Protein AF-A0A2T1G1H5-F1 (afdb_monomer_lite)

Secondary structure (DSSP, 8-state):
---PPPHHHHHHHHHHHHTTS-SSHHHHHHHHHHHHHHHHHHHHHHHHHHHHHHHHHHHHHTT----HHHHHT-

pLDDT: mean 93.88, std 4.89, range [74.5, 98.44]

Radius of gyration: 23.37 Å; chains: 1; bounding box: 45×24×62 Å

Structure (mmCIF, N/CA/C/O backbone):
data_AF-A0A2T1G1H5-F1
#
_entry.id   AF-A0A2T1G1H5-F1
#
loop_
_atom_site.group_PDB
_atom_site.id
_atom_site.type_symbol
_atom_site.label_atom_id
_atom_site.label_alt_id
_atom_site.label_comp_id
_atom_site.label_asym_id
_atom_site.label_entity_id
_atom_site.label_seq_id
_atom_site.pdbx_PDB_ins_code
_atom_site.Cartn_x
_atom_site.Cartn_y
_atom_site.Cartn_z
_atom_site.occupancy
_atom_site.B_iso_or_equiv
_atom_site.auth_seq_id
_atom_site.auth_comp_id
_atom_site.auth_asym_id
_atom_site.auth_atom_id
_atom_site.pdbx_PDB_model_num
ATOM 1 N N . MET A 1 1 ? 1.557 -9.022 23.107 1.00 74.69 1 MET A N 1
ATOM 2 C CA . MET A 1 1 ? 2.067 -7.690 22.716 1.00 74.69 1 MET A CA 1
ATOM 3 C C . MET A 1 1 ? 0.928 -6.704 22.889 1.00 74.69 1 MET A C 1
ATOM 5 O O . MET A 1 1 ? -0.169 -7.026 22.451 1.00 74.69 1 MET A O 1
ATOM 9 N N . SER 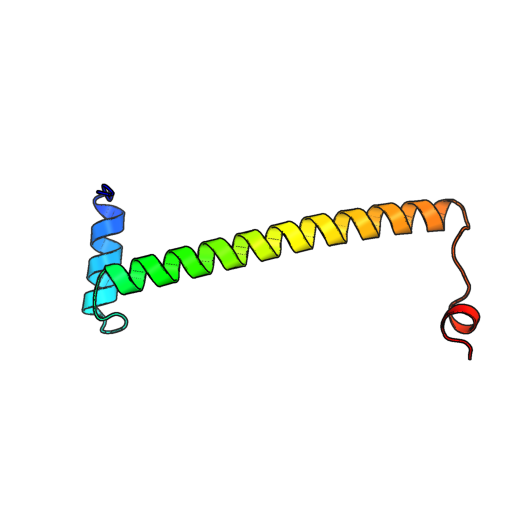A 1 2 ? 1.160 -5.574 23.554 1.00 78.81 2 SER A N 1
ATOM 10 C CA . SER A 1 2 ? 0.147 -4.527 23.735 1.00 78.81 2 SER A CA 1
ATOM 11 C C . SER A 1 2 ? 0.444 -3.392 22.765 1.00 78.81 2 SER A C 1
ATOM 13 O O . SER A 1 2 ? 1.592 -2.965 22.666 1.00 78.81 2 SER A O 1
ATOM 15 N N . ILE A 1 3 ? -0.567 -2.945 22.028 1.00 83.69 3 ILE A N 1
ATOM 16 C CA . ILE A 1 3 ? -0.458 -1.846 21.068 1.00 83.69 3 ILE A CA 1
ATOM 17 C C . ILE A 1 3 ? -1.326 -0.718 21.610 1.00 83.69 3 ILE A C 1
ATOM 19 O O . ILE A 1 3 ? -2.496 -0.941 21.916 1.00 83.69 3 ILE A O 1
ATOM 23 N N . THR A 1 4 ? -0.751 0.471 21.755 1.00 90.94 4 THR A N 1
ATOM 24 C CA . THR A 1 4 ? -1.494 1.655 22.190 1.00 90.94 4 THR A CA 1
ATOM 25 C C . THR A 1 4 ? -2.036 2.366 20.962 1.00 90.94 4 THR A C 1
ATOM 27 O O . THR A 1 4 ? -1.267 2.745 20.080 1.00 90.94 4 THR A O 1
ATOM 30 N N . LEU A 1 5 ? -3.354 2.527 20.908 1.00 90.25 5 LEU A N 1
ATOM 31 C CA . LEU A 1 5 ? -4.035 3.268 19.854 1.00 90.25 5 LEU A CA 1
ATOM 32 C C . LEU A 1 5 ? -4.177 4.735 20.252 1.00 90.25 5 LEU A C 1
ATOM 34 O O . LEU A 1 5 ? -4.303 5.055 21.436 1.00 90.25 5 LEU A O 1
ATOM 38 N N . THR A 1 6 ? -4.174 5.627 19.264 1.00 95.69 6 THR A N 1
ATOM 39 C CA . THR A 1 6 ? -4.588 7.014 19.498 1.00 95.69 6 THR A CA 1
ATOM 40 C C . THR A 1 6 ? -6.116 7.083 19.641 1.00 95.69 6 THR A C 1
ATOM 42 O O . THR A 1 6 ? -6.817 6.219 19.097 1.00 95.69 6 THR A O 1
ATOM 45 N N . PRO A 1 7 ? -6.667 8.109 20.317 1.00 95.81 7 PRO A N 1
ATOM 46 C CA . PRO A 1 7 ? -8.118 8.273 20.446 1.00 95.81 7 PRO A CA 1
ATOM 47 C C . PRO A 1 7 ? -8.854 8.311 19.097 1.00 95.81 7 PRO A C 1
ATOM 49 O O . PRO A 1 7 ? -9.995 7.868 18.983 1.00 95.81 7 PRO A O 1
ATOM 52 N N . GLU A 1 8 ? -8.209 8.829 18.052 1.00 95.69 8 GLU A N 1
ATOM 53 C CA . GLU A 1 8 ? -8.757 8.881 16.696 1.00 95.69 8 GLU A CA 1
ATOM 54 C C . GLU A 1 8 ? -8.827 7.486 16.063 1.00 95.69 8 GLU A C 1
ATOM 56 O O . GLU A 1 8 ? -9.820 7.146 15.420 1.00 95.69 8 GLU A O 1
ATOM 61 N N . GLN A 1 9 ? -7.794 6.658 16.262 1.00 94.00 9 GLN A N 1
ATOM 62 C CA . GLN A 1 9 ? -7.764 5.277 15.771 1.00 94.00 9 GLN A CA 1
ATOM 63 C C . GLN A 1 9 ? -8.829 4.422 16.461 1.00 94.00 9 GLN A C 1
ATOM 65 O O . GLN A 1 9 ? -9.511 3.638 15.802 1.00 94.00 9 GLN A O 1
ATOM 70 N N . GLU A 1 10 ? -9.000 4.599 17.772 1.00 93.69 10 GLU A N 1
ATOM 71 C CA . GLU A 1 10 ?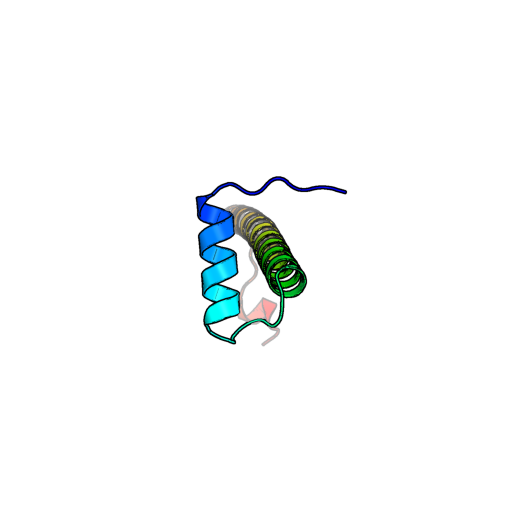 -10.023 3.899 18.546 1.00 93.69 10 GLU A CA 1
ATOM 72 C C . GLU A 1 10 ? -11.435 4.255 18.061 1.00 93.69 10 GLU A C 1
ATOM 74 O O . GLU A 1 10 ? -12.230 3.358 17.782 1.00 93.69 10 GLU A O 1
ATOM 79 N N . GLN A 1 11 ? -11.728 5.543 17.850 1.00 94.50 11 GLN A N 1
ATOM 80 C CA . GLN A 1 11 ? -13.014 5.981 17.295 1.00 94.50 11 GLN A CA 1
ATOM 81 C C . GLN A 1 11 ? -13.289 5.387 15.909 1.00 94.50 11 GLN A C 1
ATOM 83 O O . GLN A 1 11 ? -14.406 4.942 15.637 1.00 94.50 11 GLN A O 1
ATOM 88 N N . LEU A 1 12 ? -12.276 5.339 15.041 1.00 93.81 12 LEU A N 1
ATOM 89 C CA . LEU A 1 12 ? -12.395 4.733 13.715 1.00 93.81 12 LEU A CA 1
ATOM 90 C C . LEU A 1 12 ? -12.738 3.242 13.804 1.00 93.81 12 LEU A C 1
ATOM 92 O O . LEU A 1 12 ? -13.643 2.774 13.114 1.00 93.81 12 LEU A O 1
ATOM 96 N N . ILE A 1 13 ? -12.041 2.505 14.668 1.00 92.69 13 ILE A N 1
ATOM 97 C CA . ILE A 1 13 ? -12.277 1.076 14.895 1.00 92.69 13 ILE A CA 1
ATOM 98 C C . ILE A 1 13 ? -13.689 0.846 15.442 1.00 92.69 13 ILE A C 1
ATOM 100 O O . ILE A 1 13 ? -14.415 0.002 14.916 1.00 92.69 13 ILE A O 1
ATOM 104 N N . LEU A 1 14 ? -14.108 1.621 16.446 1.00 92.06 14 LEU A N 1
ATOM 105 C CA . LEU A 1 14 ? -15.446 1.521 17.029 1.00 92.06 14 LEU A CA 1
ATOM 106 C C . LEU A 1 14 ? -16.540 1.799 15.993 1.00 92.06 14 LEU A C 1
ATOM 108 O O . LEU A 1 14 ? -17.522 1.063 15.940 1.00 92.06 14 LEU A O 1
ATOM 112 N N . ALA A 1 15 ? -16.356 2.795 15.123 1.00 93.62 15 ALA A N 1
ATOM 113 C CA . ALA A 1 15 ? -17.294 3.081 14.040 1.00 93.62 15 ALA A CA 1
ATOM 114 C C . ALA A 1 15 ? -17.389 1.926 13.025 1.00 93.62 15 ALA A C 1
ATOM 116 O O . ALA A 1 15 ? -18.481 1.589 12.567 1.00 93.62 15 ALA A O 1
ATOM 117 N N . GLN A 1 16 ? -16.264 1.280 12.694 1.00 93.12 16 GLN A N 1
ATOM 118 C CA . GLN A 1 16 ? -16.244 0.123 11.793 1.00 93.12 16 GLN A CA 1
ATOM 119 C C . GLN A 1 16 ? -16.952 -1.096 12.400 1.00 93.12 16 GLN A C 1
ATOM 121 O O . GLN A 1 16 ? -17.722 -1.754 11.698 1.00 93.12 16 GLN A O 1
ATOM 126 N N . VAL A 1 17 ? -16.768 -1.364 13.695 1.00 93.00 17 VAL A N 1
ATOM 127 C CA . VAL A 1 17 ? -17.512 -2.425 14.396 1.00 93.00 17 VAL A CA 1
ATOM 128 C C . VAL A 1 17 ? -19.002 -2.079 14.477 1.00 93.00 17 VAL A C 1
ATOM 130 O O . VAL A 1 17 ? -19.845 -2.905 14.139 1.00 93.00 17 VAL A O 1
ATOM 133 N N . ALA A 1 18 ? -19.345 -0.839 14.843 1.00 92.31 18 ALA A N 1
ATOM 134 C CA . ALA A 1 18 ? -20.734 -0.382 14.938 1.00 92.31 18 ALA A CA 1
ATOM 135 C C . ALA A 1 18 ? -21.480 -0.447 13.595 1.00 92.31 18 ALA A C 1
ATOM 137 O O . ALA A 1 18 ? -22.688 -0.668 13.570 1.00 92.31 18 ALA A O 1
ATOM 138 N N . SER A 1 19 ? -20.765 -0.303 12.475 1.00 92.94 19 SER A N 1
ATOM 139 C CA . SER A 1 19 ? -21.335 -0.465 11.132 1.00 92.94 19 SER A CA 1
ATOM 140 C C . SER A 1 19 ? -21.737 -1.908 10.792 1.00 92.94 19 SER A C 1
ATOM 142 O O . SER A 1 19 ? -22.373 -2.136 9.765 1.00 92.94 19 SER A O 1
ATOM 144 N N . GLY A 1 20 ? -21.339 -2.890 11.608 1.00 91.06 20 GLY A N 1
ATOM 145 C CA . GLY A 1 20 ? -21.553 -4.314 11.346 1.00 91.06 20 GLY A CA 1
ATOM 146 C C . GLY A 1 20 ? -20.638 -4.895 10.265 1.00 91.06 20 GLY A C 1
ATOM 147 O O . GLY A 1 20 ? -20.748 -6.076 9.951 1.00 91.06 20 GLY A O 1
ATOM 148 N N . ARG A 1 21 ? -19.725 -4.094 9.693 1.00 88.75 21 ARG A N 1
ATOM 149 C CA . ARG A 1 21 ? -18.760 -4.556 8.683 1.00 88.75 21 ARG A CA 1
ATOM 150 C C . ARG A 1 21 ? -17.713 -5.507 9.266 1.00 88.75 21 ARG A C 1
ATOM 152 O O . ARG A 1 21 ? -17.214 -6.352 8.533 1.00 88.75 21 ARG A O 1
ATOM 159 N N . TYR A 1 22 ? -17.396 -5.363 10.550 1.00 93.19 22 TYR A N 1
ATOM 160 C CA . TYR A 1 22 ? -16.436 -6.205 11.257 1.00 93.19 22 TYR A CA 1
ATOM 161 C C . TYR A 1 22 ? -17.005 -6.650 12.596 1.00 93.19 22 TYR A C 1
ATOM 163 O O . TYR A 1 22 ? -17.685 -5.883 13.278 1.00 93.19 22 TYR A O 1
ATOM 171 N N . THR A 1 23 ? -16.681 -7.877 12.995 1.00 90.31 23 THR A N 1
ATOM 172 C CA . THR A 1 23 ? -17.207 -8.482 14.226 1.00 90.31 23 THR A CA 1
ATOM 173 C C . THR A 1 23 ? -16.424 -8.024 15.455 1.00 90.31 23 THR A C 1
ATOM 175 O O . THR A 1 23 ? -16.959 -7.960 16.560 1.00 90.31 23 THR A O 1
ATOM 178 N N . ASN A 1 24 ? -15.132 -7.728 15.288 1.00 90.00 24 ASN A N 1
ATOM 179 C CA . ASN A 1 24 ? -14.253 -7.312 16.374 1.00 90.00 24 ASN A CA 1
ATOM 180 C C . ASN A 1 24 ? -13.027 -6.533 15.868 1.00 90.00 24 ASN A C 1
ATOM 182 O O . ASN A 1 24 ? -12.729 -6.475 14.676 1.00 90.00 24 ASN A O 1
ATOM 186 N N . VAL A 1 25 ? -12.286 -5.956 16.816 1.00 89.94 25 VAL A N 1
ATOM 187 C CA . VAL A 1 25 ? -11.073 -5.166 16.557 1.00 89.94 25 VAL A CA 1
ATOM 188 C C . VAL A 1 25 ? -9.957 -5.997 15.915 1.00 89.94 25 VAL A C 1
ATOM 190 O O . VAL A 1 25 ? -9.224 -5.494 15.067 1.00 89.94 25 VAL A O 1
ATOM 193 N N . THR A 1 26 ? -9.818 -7.269 16.293 1.00 90.75 26 THR A N 1
ATOM 1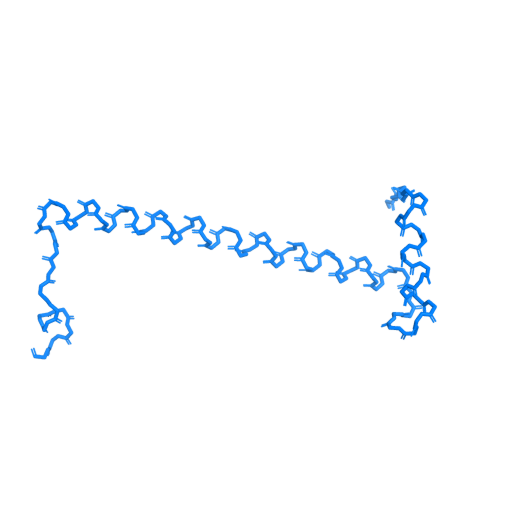94 C CA . THR A 1 26 ? -8.762 -8.150 15.773 1.00 90.75 26 THR A CA 1
ATOM 195 C C . THR A 1 26 ? -8.904 -8.378 14.271 1.00 90.75 26 THR A C 1
ATOM 197 O O . THR A 1 26 ? -7.904 -8.357 13.558 1.00 90.75 26 THR A O 1
ATOM 200 N N . GLU A 1 27 ? -10.134 -8.536 13.784 1.00 93.25 27 GLU A N 1
ATOM 201 C CA . GLU A 1 27 ? -10.445 -8.668 12.360 1.00 93.25 27 GLU A CA 1
ATOM 202 C C . GLU A 1 27 ? -10.041 -7.410 11.577 1.00 93.25 27 GLU A C 1
ATOM 204 O O . GLU A 1 27 ? -9.341 -7.501 10.570 1.00 93.25 27 GLU A O 1
ATOM 209 N N . ILE A 1 28 ? -10.376 -6.228 12.105 1.00 93.50 28 ILE A N 1
ATOM 210 C CA . ILE A 1 28 ? -10.005 -4.938 11.502 1.00 93.50 28 ILE A CA 1
ATOM 211 C C . ILE A 1 28 ? -8.483 -4.800 11.403 1.00 93.50 28 ILE A C 1
ATOM 213 O O . ILE A 1 28 ? -7.957 -4.395 10.365 1.00 93.50 28 ILE A O 1
ATOM 217 N N . ILE A 1 29 ? -7.760 -5.140 12.474 1.00 92.38 29 ILE A N 1
ATOM 218 C CA . ILE A 1 29 ? -6.294 -5.061 12.497 1.00 92.38 29 ILE A CA 1
ATOM 219 C C . ILE A 1 29 ? -5.687 -6.043 11.487 1.00 92.38 29 ILE A C 1
ATOM 221 O O . ILE A 1 29 ? -4.763 -5.674 10.762 1.00 92.38 29 ILE A O 1
ATOM 225 N N . ALA A 1 30 ? -6.204 -7.272 11.404 1.00 93.44 30 ALA A N 1
ATOM 226 C CA . ALA A 1 30 ? -5.728 -8.264 10.443 1.00 93.44 30 ALA A CA 1
ATOM 227 C C . ALA A 1 30 ? -5.898 -7.778 8.993 1.00 93.44 30 ALA A C 1
ATOM 229 O O . ALA A 1 30 ? -4.979 -7.906 8.180 1.00 93.44 30 ALA A O 1
ATOM 230 N N . ASP A 1 31 ? -7.037 -7.164 8.683 1.00 95.62 31 ASP A N 1
ATOM 231 C CA . ASP A 1 31 ? -7.312 -6.610 7.360 1.00 95.62 31 ASP A CA 1
ATOM 232 C C . ASP A 1 31 ? -6.442 -5.389 7.047 1.00 95.62 31 ASP A C 1
ATOM 234 O O . ASP A 1 31 ? -5.876 -5.302 5.954 1.00 95.62 31 ASP A O 1
ATOM 238 N N . ALA A 1 32 ? -6.247 -4.488 8.013 1.00 94.12 32 ALA A N 1
ATOM 239 C CA . ALA A 1 32 ? -5.347 -3.347 7.867 1.00 94.12 32 ALA A CA 1
ATOM 240 C C . ALA A 1 32 ? -3.903 -3.793 7.570 1.00 94.12 32 ALA A C 1
ATOM 242 O O . ALA A 1 32 ? -3.258 -3.252 6.669 1.00 94.12 32 ALA A O 1
ATOM 243 N N . LEU A 1 33 ? -3.411 -4.820 8.271 1.00 95.44 33 LEU A N 1
ATOM 244 C CA . LEU A 1 33 ? -2.083 -5.389 8.033 1.00 95.44 33 LEU A CA 1
ATOM 245 C C . LEU A 1 33 ? -1.987 -6.086 6.671 1.00 95.44 33 LEU A C 1
ATOM 247 O O . LEU A 1 33 ? -0.978 -5.942 5.981 1.00 95.44 33 LEU A O 1
ATOM 251 N N . ARG A 1 34 ? -3.039 -6.786 6.230 1.00 97.19 34 ARG A N 1
ATOM 252 C CA . ARG A 1 34 ? -3.075 -7.390 4.889 1.00 97.19 34 ARG A CA 1
ATOM 253 C C . ARG A 1 34 ? -3.023 -6.329 3.788 1.00 97.19 34 ARG A C 1
ATOM 255 O O . ARG A 1 34 ? -2.340 -6.516 2.778 1.00 97.19 34 ARG A O 1
ATOM 262 N N . LEU A 1 35 ? -3.733 -5.215 3.968 1.00 97.56 35 LEU A N 1
ATOM 263 C CA . LEU A 1 35 ? -3.698 -4.084 3.038 1.00 97.56 35 LEU A CA 1
ATOM 264 C C . LEU A 1 35 ? -2.315 -3.429 2.999 1.00 97.56 35 LEU A C 1
ATOM 266 O O . LEU A 1 35 ? -1.820 -3.142 1.907 1.00 97.56 35 LEU A O 1
ATOM 270 N N . LEU A 1 36 ? -1.678 -3.254 4.161 1.00 97.38 36 LEU A N 1
ATOM 271 C CA . LEU A 1 36 ? -0.304 -2.761 4.263 1.00 97.38 36 LEU A CA 1
ATOM 272 C C . LEU A 1 36 ? 0.659 -3.660 3.477 1.00 97.38 36 LEU A C 1
ATOM 274 O O . LEU A 1 36 ? 1.361 -3.186 2.589 1.00 97.38 36 LEU A O 1
ATOM 278 N N . GLU A 1 37 ? 0.612 -4.969 3.713 1.00 97.75 37 GLU A N 1
ATOM 279 C CA . GLU A 1 37 ? 1.474 -5.931 3.025 1.00 97.75 37 GLU A CA 1
ATOM 280 C C . GLU A 1 37 ? 1.241 -5.943 1.502 1.00 97.75 37 GLU A C 1
ATOM 282 O O . GLU A 1 37 ? 2.183 -6.028 0.710 1.00 97.75 37 GLU A O 1
ATOM 287 N N . LYS A 1 38 ? -0.019 -5.830 1.056 1.00 98.19 38 LYS A N 1
ATOM 288 C CA . LYS A 1 38 ? -0.352 -5.726 -0.372 1.00 98.19 38 LYS A CA 1
ATOM 289 C C . LYS A 1 38 ? 0.248 -4.466 -0.996 1.00 98.19 38 LYS A C 1
ATOM 291 O O . LYS A 1 38 ? 0.791 -4.554 -2.097 1.00 98.19 38 LYS A O 1
ATOM 296 N N . ARG A 1 39 ? 0.165 -3.325 -0.310 1.00 98.25 39 ARG A N 1
ATOM 297 C CA . ARG A 1 39 ? 0.773 -2.070 -0.766 1.00 98.25 39 ARG A CA 1
ATOM 298 C C . ARG A 1 39 ? 2.291 -2.198 -0.859 1.00 98.25 39 ARG A C 1
ATOM 300 O O . ARG A 1 39 ? 2.863 -1.819 -1.871 1.00 98.25 39 ARG A O 1
ATOM 307 N N . ASP A 1 40 ? 2.929 -2.790 0.143 1.00 98.00 40 ASP A N 1
ATOM 308 C CA . ASP A 1 40 ? 4.386 -2.932 0.166 1.00 98.00 40 ASP A CA 1
ATOM 309 C C . ASP A 1 40 ? 4.884 -3.905 -0.918 1.00 98.00 40 ASP A C 1
ATOM 311 O O . ASP A 1 40 ? 5.927 -3.688 -1.535 1.00 98.00 40 ASP A O 1
ATOM 315 N N . ARG A 1 41 ? 4.123 -4.967 -1.224 1.00 98.06 41 ARG A N 1
ATOM 316 C CA . ARG A 1 41 ? 4.376 -5.810 -2.408 1.00 98.06 41 ARG A CA 1
ATOM 317 C C . ARG A 1 41 ? 4.243 -5.031 -3.714 1.00 98.06 41 ARG A C 1
ATOM 319 O O . ARG A 1 41 ? 5.096 -5.180 -4.581 1.00 98.06 41 ARG A O 1
ATOM 326 N N . TYR A 1 42 ? 3.196 -4.221 -3.852 1.00 97.94 42 TYR A N 1
ATOM 327 C CA . TYR A 1 42 ? 2.993 -3.407 -5.047 1.00 97.94 42 TYR A CA 1
ATOM 328 C C . TYR A 1 42 ? 4.132 -2.401 -5.248 1.00 97.94 42 TYR A C 1
ATOM 330 O O . TYR A 1 42 ? 4.664 -2.309 -6.347 1.00 97.94 42 TYR A O 1
ATOM 338 N N . ASN A 1 43 ? 4.561 -1.714 -4.188 1.00 98.06 43 ASN A N 1
ATOM 339 C CA . ASN A 1 43 ? 5.6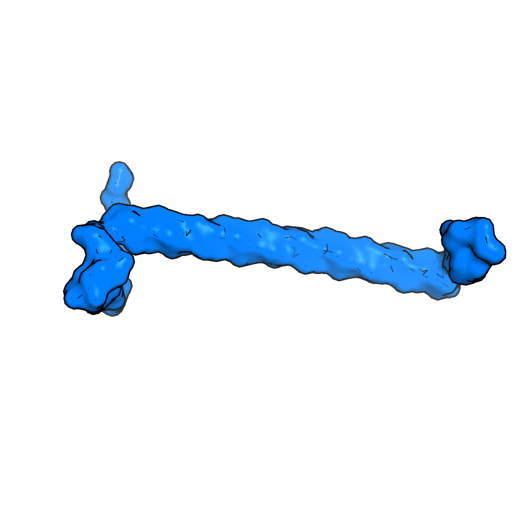61 -0.753 -4.263 1.00 98.06 43 ASN A CA 1
ATOM 340 C C . ASN A 1 43 ? 6.970 -1.414 -4.710 1.00 98.06 43 ASN A C 1
ATOM 342 O O . ASN A 1 43 ? 7.619 -0.908 -5.618 1.00 98.06 43 ASN A O 1
ATOM 346 N N . ARG A 1 44 ? 7.307 -2.587 -4.155 1.00 98.12 44 ARG A N 1
ATOM 347 C CA . ARG A 1 44 ? 8.478 -3.358 -4.609 1.00 98.12 44 ARG A CA 1
ATOM 348 C C . ARG A 1 44 ? 8.384 -3.746 -6.080 1.00 98.12 44 ARG A C 1
ATOM 350 O O . ARG A 1 44 ? 9.353 -3.608 -6.814 1.00 98.12 44 ARG A O 1
ATOM 357 N N . TRP A 1 45 ? 7.211 -4.188 -6.527 1.00 98.25 45 TRP A N 1
ATOM 358 C CA . TRP A 1 45 ? 6.998 -4.500 -7.939 1.00 98.25 45 TRP A CA 1
ATOM 359 C C . TRP A 1 45 ? 7.188 -3.268 -8.838 1.00 98.25 45 TRP A C 1
ATOM 361 O O . TRP A 1 45 ? 7.818 -3.379 -9.886 1.00 98.25 45 TRP A O 1
ATOM 371 N N . VAL A 1 46 ? 6.698 -2.094 -8.425 1.00 98.44 46 VAL A N 1
ATOM 372 C CA . VAL A 1 46 ? 6.918 -0.835 -9.157 1.00 98.44 46 VAL A CA 1
ATOM 373 C C . VAL A 1 46 ? 8.409 -0.515 -9.247 1.00 98.44 46 VAL A C 1
ATOM 375 O O . VAL A 1 46 ? 8.893 -0.233 -10.338 1.00 98.44 46 VAL A O 1
ATOM 378 N N . GLU A 1 47 ? 9.143 -0.597 -8.136 1.00 98.25 47 GLU A N 1
ATOM 379 C CA . GLU A 1 47 ? 10.593 -0.363 -8.107 1.00 98.25 47 GLU A CA 1
ATOM 380 C C . GLU A 1 47 ? 11.337 -1.305 -9.066 1.00 98.25 47 GLU A C 1
ATOM 382 O O . GLU A 1 47 ? 12.149 -0.856 -9.876 1.00 98.25 47 GLU A O 1
ATOM 387 N N . GLU A 1 48 ? 11.014 -2.600 -9.035 1.00 98.25 48 GLU A N 1
ATOM 388 C CA . GLU A 1 48 ? 11.603 -3.600 -9.930 1.00 98.25 48 GLU A CA 1
ATOM 389 C C . GLU A 1 48 ? 11.304 -3.321 -11.408 1.00 98.25 48 GLU A C 1
ATOM 391 O O . GLU A 1 48 ? 12.176 -3.482 -12.265 1.00 98.25 48 GLU A O 1
ATOM 396 N N . VAL A 1 49 ? 10.068 -2.936 -11.730 1.00 98.38 49 VAL A N 1
ATOM 397 C CA . VAL A 1 49 ? 9.659 -2.643 -13.108 1.00 98.38 49 VAL A CA 1
ATOM 398 C C . VAL A 1 49 ? 10.318 -1.365 -13.610 1.00 98.38 49 VAL A C 1
ATOM 400 O O . VAL A 1 49 ? 10.848 -1.378 -14.718 1.00 98.38 49 VAL A O 1
ATOM 403 N N . CYS A 1 50 ? 10.354 -0.300 -12.807 1.00 98.25 50 CYS A N 1
ATOM 404 C CA . CYS A 1 50 ? 11.051 0.932 -13.171 1.00 98.25 50 CYS A CA 1
ATOM 405 C C . CYS A 1 50 ? 12.535 0.662 -13.448 1.00 98.25 50 CYS A C 1
ATOM 407 O O . CYS A 1 50 ? 13.031 1.052 -14.500 1.00 98.25 50 CYS A O 1
ATOM 409 N N . ALA A 1 51 ? 13.212 -0.113 -12.592 1.00 98.25 51 ALA A N 1
ATOM 410 C CA . ALA A 1 51 ? 14.611 -0.479 -12.814 1.00 98.25 51 ALA A CA 1
ATOM 411 C C . ALA A 1 51 ? 14.827 -1.260 -14.127 1.00 98.25 51 ALA A C 1
ATOM 413 O O . ALA A 1 51 ? 15.814 -1.041 -14.831 1.00 98.25 51 ALA A O 1
ATOM 414 N N . LYS A 1 52 ? 13.901 -2.162 -14.486 1.00 98.06 52 LYS A N 1
ATOM 415 C CA . LYS A 1 52 ? 13.943 -2.885 -15.770 1.00 98.06 52 LYS A CA 1
ATOM 416 C C . LYS A 1 52 ? 13.714 -1.961 -16.965 1.00 98.06 52 LYS A C 1
ATOM 418 O O . LYS A 1 52 ? 14.370 -2.145 -17.986 1.00 98.06 52 LYS A O 1
ATOM 423 N N . ILE A 1 53 ? 12.801 -0.997 -16.845 1.00 98.12 53 ILE A N 1
ATOM 424 C CA . ILE A 1 53 ? 12.531 0.001 -17.888 1.00 98.12 53 ILE A CA 1
ATOM 425 C C . ILE A 1 53 ? 13.770 0.868 -18.119 1.00 98.12 53 ILE A C 1
ATOM 427 O O . ILE A 1 53 ? 14.179 1.021 -19.266 1.00 98.12 53 ILE A O 1
ATOM 431 N N . ASP A 1 54 ? 14.405 1.365 -17.058 1.00 98.12 54 ASP A N 1
ATOM 432 C CA . ASP A 1 54 ? 15.609 2.201 -17.161 1.00 98.12 54 ASP A CA 1
ATOM 433 C C . ASP A 1 54 ? 16.772 1.448 -17.823 1.00 98.12 54 ASP A C 1
ATOM 435 O O . ASP A 1 54 ? 17.474 1.979 -18.693 1.00 98.12 54 ASP A O 1
ATOM 439 N N . 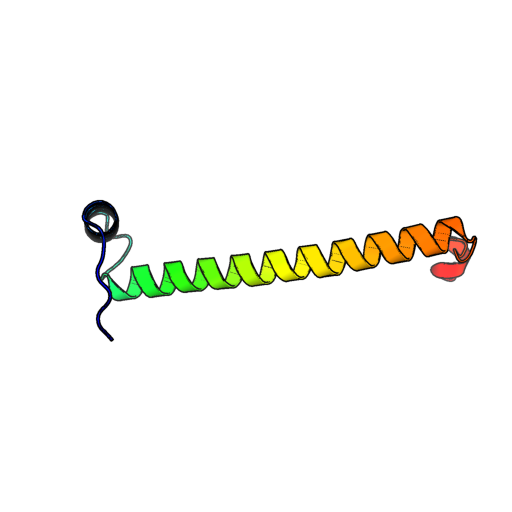LEU A 1 55 ? 16.953 0.175 -1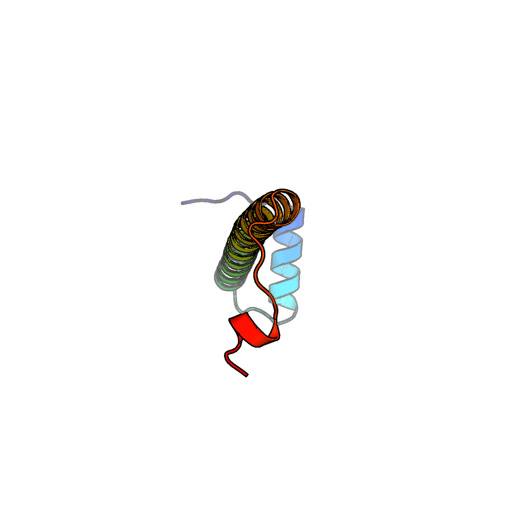7.453 1.00 97.62 55 LEU A N 1
ATOM 440 C CA . LEU A 1 55 ? 17.933 -0.698 -18.091 1.00 97.62 55 LEU A CA 1
ATOM 441 C C . LEU A 1 55 ? 17.621 -0.894 -19.581 1.00 97.62 55 LEU A C 1
ATOM 443 O O . LEU A 1 55 ? 18.511 -0.723 -20.412 1.00 97.62 55 LEU A O 1
ATOM 447 N N . ALA A 1 56 ? 16.374 -1.228 -19.919 1.00 96.25 56 ALA A N 1
ATOM 448 C CA . ALA A 1 56 ? 15.953 -1.440 -21.301 1.00 96.25 56 ALA A CA 1
ATOM 449 C C . ALA A 1 56 ? 16.112 -0.168 -22.151 1.00 96.25 56 ALA A C 1
ATOM 451 O O . ALA A 1 56 ? 16.609 -0.242 -23.270 1.00 96.25 56 ALA A O 1
ATOM 452 N N . ALA A 1 57 ? 15.769 1.005 -21.612 1.00 97.00 57 ALA A N 1
ATOM 453 C CA . ALA A 1 57 ? 15.977 2.286 -22.283 1.00 97.00 57 ALA A CA 1
ATOM 454 C C . ALA A 1 57 ? 17.466 2.519 -22.585 1.00 97.00 57 ALA A C 1
ATOM 456 O O . ALA A 1 57 ? 17.829 2.833 -23.716 1.00 97.00 57 ALA A O 1
ATOM 457 N N . THR A 1 58 ? 18.341 2.240 -21.614 1.00 97.69 58 THR A N 1
ATOM 458 C CA . THR A 1 58 ? 19.798 2.354 -21.793 1.00 97.69 58 THR A CA 1
ATOM 459 C C . THR A 1 58 ? 20.331 1.403 -22.874 1.00 97.69 58 THR A C 1
ATOM 461 O O . THR A 1 58 ? 21.245 1.759 -23.615 1.00 97.69 58 THR A O 1
ATOM 464 N N . GLN A 1 59 ? 19.791 0.184 -22.968 1.00 96.94 59 GLN A N 1
ATOM 465 C CA . GLN A 1 59 ? 20.156 -0.786 -24.011 1.00 96.94 59 GLN A CA 1
ATOM 466 C C . GLN A 1 59 ? 19.714 -0.312 -25.400 1.00 96.94 59 GLN A C 1
ATOM 468 O O . GLN A 1 59 ? 20.482 -0.395 -26.360 1.00 96.94 59 GLN A O 1
ATOM 473 N N . LEU A 1 60 ? 18.503 0.240 -25.505 1.00 95.62 60 LEU A N 1
ATOM 474 C CA . LEU A 1 60 ? 17.994 0.806 -26.754 1.00 95.62 60 LEU A CA 1
ATOM 475 C C . LEU A 1 60 ? 18.830 2.003 -27.220 1.00 95.62 60 LEU A C 1
ATOM 477 O O . LEU A 1 60 ? 19.192 2.054 -28.395 1.00 95.62 60 LEU A O 1
ATOM 481 N N . ASP A 1 61 ? 19.224 2.897 -26.310 1.00 96.56 61 ASP A N 1
ATOM 482 C CA . ASP A 1 61 ? 20.105 4.034 -26.617 1.00 96.56 61 ASP A CA 1
ATOM 483 C C . ASP A 1 61 ? 21.477 3.592 -27.162 1.00 96.56 61 ASP A C 1
ATOM 485 O O . ASP A 1 61 ? 22.115 4.315 -27.929 1.00 96.56 61 ASP A O 1
ATOM 489 N N . ARG A 1 62 ? 21.935 2.386 -26.801 1.00 97.06 62 ARG A N 1
ATOM 490 C CA . ARG A 1 62 ? 23.178 1.775 -27.307 1.00 97.06 62 ARG A CA 1
ATOM 491 C C . ARG A 1 62 ? 23.002 1.010 -28.619 1.00 97.06 62 ARG A C 1
ATOM 493 O O . ARG A 1 62 ? 23.984 0.495 -29.150 1.00 97.06 62 ARG A O 1
ATOM 500 N N . GLY A 1 63 ? 21.781 0.926 -29.141 1.00 95.56 63 GLY A N 1
ATOM 501 C CA . GLY A 1 63 ? 21.468 0.150 -30.338 1.00 95.56 63 GLY A CA 1
ATOM 502 C C . GLY A 1 63 ? 21.442 -1.363 -30.108 1.00 95.56 63 GLY A C 1
ATOM 503 O O . GLY A 1 63 ? 21.544 -2.116 -31.070 1.00 95.56 63 GLY A O 1
ATOM 504 N N . GLU A 1 64 ? 21.298 -1.823 -28.860 1.00 95.94 64 GLU A N 1
ATOM 505 C CA . GLU A 1 64 ? 21.188 -3.253 -28.513 1.00 95.94 64 GLU A CA 1
ATOM 506 C C . GLU A 1 64 ? 19.764 -3.810 -28.740 1.00 95.94 64 GLU A C 1
ATOM 508 O O . GLU A 1 64 ? 19.492 -4.979 -28.468 1.00 95.94 64 GLU A O 1
ATOM 513 N N . GLY A 1 65 ? 18.839 -2.975 -29.224 1.00 93.44 65 GLY A N 1
ATOM 514 C CA . GLY A 1 65 ? 17.482 -3.381 -29.580 1.00 93.44 65 GLY A CA 1
ATOM 515 C C . GLY A 1 65 ? 17.442 -4.316 -30.789 1.00 93.44 65 GLY A C 1
ATOM 516 O O . GLY A 1 65 ? 18.268 -4.230 -31.695 1.00 93.44 65 GLY A O 1
ATOM 517 N N . VAL A 1 66 ? 16.437 -5.188 -30.819 1.00 93.94 66 VAL A N 1
ATOM 518 C CA . VAL A 1 66 ? 16.128 -6.047 -31.968 1.00 93.94 66 VAL A CA 1
ATOM 519 C C . VAL A 1 66 ? 14.846 -5.580 -32.644 1.00 93.94 66 VAL A C 1
ATOM 521 O O . VAL A 1 66 ? 13.962 -5.018 -31.997 1.00 93.94 66 VAL A O 1
ATOM 524 N N . ASP A 1 67 ? 14.754 -5.822 -33.949 1.00 93.56 67 ASP A N 1
ATOM 525 C CA . ASP A 1 67 ? 13.531 -5.582 -34.706 1.00 93.56 67 ASP A CA 1
ATOM 526 C C . ASP A 1 67 ? 12.364 -6.438 -34.171 1.00 93.56 67 ASP A C 1
ATOM 528 O O . ASP A 1 67 ? 12.556 -7.568 -33.715 1.00 93.56 67 ASP A O 1
ATOM 532 N N . GLY A 1 68 ? 11.151 -5.883 -34.208 1.00 89.81 68 GLY A N 1
ATOM 533 C CA . GLY A 1 68 ? 9.966 -6.501 -33.614 1.00 89.81 68 GLY A CA 1
ATOM 534 C C . GLY A 1 68 ? 9.510 -7.776 -34.326 1.00 89.81 68 GLY A C 1
ATOM 535 O O . GLY A 1 68 ? 9.121 -8.730 -33.652 1.00 89.81 68 GLY A O 1
ATOM 536 N N . GLU A 1 69 ? 9.597 -7.825 -35.659 1.00 93.19 69 GLU A N 1
ATOM 537 C CA . GLU A 1 69 ? 9.272 -9.027 -36.445 1.00 93.19 69 GLU A CA 1
ATOM 538 C C . GLU A 1 69 ? 10.294 -10.126 -36.137 1.00 93.19 69 GLU A C 1
ATOM 540 O O . GLU A 1 69 ? 9.934 -11.254 -35.793 1.00 93.19 69 GLU A O 1
ATOM 545 N N . THR A 1 70 ? 11.573 -9.739 -36.076 1.00 92.62 70 THR A N 1
ATOM 546 C CA . THR A 1 70 ? 12.672 -10.630 -35.671 1.00 92.62 70 THR A CA 1
ATOM 547 C C . THR A 1 70 ? 12.497 -11.168 -34.242 1.00 92.62 70 THR A C 1
ATOM 549 O O . THR A 1 70 ? 12.757 -12.344 -33.991 1.00 92.62 70 THR A O 1
ATOM 552 N N . ALA A 1 71 ? 12.046 -10.340 -33.294 1.00 90.12 71 ALA A N 1
ATOM 553 C CA . ALA A 1 71 ? 11.864 -10.727 -31.892 1.00 90.12 71 ALA A CA 1
ATOM 554 C C . ALA A 1 71 ? 10.694 -11.701 -31.677 1.00 90.12 71 ALA A C 1
ATOM 556 O O . ALA A 1 71 ? 10.760 -12.564 -30.800 1.00 90.12 71 ALA A O 1
ATOM 557 N N . ILE A 1 72 ? 9.621 -11.546 -32.456 1.00 92.19 72 ILE A N 1
ATOM 558 C CA . ILE A 1 72 ? 8.419 -12.392 -32.388 1.00 92.19 72 ILE A CA 1
ATOM 559 C C . ILE A 1 72 ? 8.576 -13.636 -33.285 1.00 92.19 72 ILE A C 1
ATOM 561 O O . ILE A 1 72 ? 7.872 -14.628 -33.093 1.00 92.19 72 ILE A O 1
ATOM 565 N N . GLY A 1 73 ? 9.543 -13.622 -34.206 1.00 85.31 73 GLY A N 1
ATOM 566 C CA . GLY A 1 73 ? 9.838 -14.726 -35.116 1.00 85.31 73 GLY A CA 1
ATOM 567 C C . GLY A 1 73 ? 8.807 -14.867 -36.237 1.00 85.31 73 GLY A C 1
ATOM 568 O O . GLY A 1 73 ? 8.502 -15.996 -36.628 1.00 85.31 73 GLY A O 1
ATOM 569 N N . ILE A 1 74 ? 8.250 -13.743 -36.699 1.00 74.50 74 ILE A N 1
ATOM 570 C CA . ILE A 1 74 ? 7.265 -13.660 -37.792 1.00 74.50 74 ILE A CA 1
ATOM 571 C C . ILE A 1 74 ? 7.874 -13.069 -39.057 1.00 74.50 74 ILE A C 1
ATOM 573 O O . ILE A 1 74 ? 8.821 -12.265 -38.931 1.00 74.50 74 ILE A O 1
#

Sequence (74 aa):
MSITLTPEQEQLILAQVASGRYTNVTEIIADALRLLEKRDRYNRWVEEVCAKIDLAATQLDRGEGVDGETAIGI

Foldseek 3Di:
DDDDDDPVRVVVLVVCCVVVVDVDSVVVVVVVVVVVVVVVVVVVVVVVVVVVVVVVVVCVVVVVDDDPCVVVVD